Protein AF-A0A7V4WXA2-F1 (afdb_monomer)

Nearest PDB structures (foldseek):
  7dyr-assembly1_A  TM=5.920E-01  e=8.569E+00  Klebsiella pneumoniae

Structure (mmCIF, N/CA/C/O backbone):
data_AF-A0A7V4WXA2-F1
#
_entry.id   AF-A0A7V4WXA2-F1
#
loop_
_atom_site.group_PDB
_atom_site.id
_atom_site.type_symbol
_atom_site.label_atom_id
_atom_site.label_alt_id
_atom_site.label_comp_id
_atom_site.label_asym_id
_atom_site.label_entity_id
_atom_site.label_seq_id
_atom_site.pdbx_PDB_ins_code
_atom_site.Cartn_x
_atom_site.Cartn_y
_atom_site.Cartn_z
_atom_site.occupancy
_atom_site.B_iso_or_equiv
_atom_site.auth_seq_id
_atom_site.auth_comp_id
_atom_site.auth_asym_id
_atom_site.auth_atom_id
_atom_site.pdbx_PDB_model_num
ATOM 1 N N . MET A 1 1 ? -18.365 1.720 3.256 1.00 54.25 1 MET A N 1
ATOM 2 C CA . MET A 1 1 ? -17.296 2.700 3.566 1.00 54.25 1 MET A CA 1
ATOM 3 C C . MET A 1 1 ? -15.920 2.050 3.755 1.00 54.25 1 MET A C 1
ATOM 5 O O . MET A 1 1 ? -15.023 2.416 3.011 1.00 54.25 1 MET A O 1
ATOM 9 N N . LYS A 1 2 ? -15.743 1.034 4.621 1.00 60.91 2 LYS A N 1
ATOM 10 C CA . LYS A 1 2 ? -14.425 0.391 4.869 1.00 60.91 2 LYS A CA 1
ATOM 11 C C . LYS A 1 2 ? -13.695 -0.137 3.614 1.00 60.91 2 LYS A C 1
ATOM 13 O O . LYS A 1 2 ? -12.505 0.100 3.467 1.00 60.91 2 LYS A O 1
ATOM 18 N N . LYS A 1 3 ? -14.400 -0.769 2.662 1.00 61.56 3 LYS A N 1
ATOM 19 C CA . LYS A 1 3 ? -13.788 -1.265 1.407 1.00 61.56 3 LYS A CA 1
ATOM 20 C C . LYS A 1 3 ? -13.237 -0.144 0.516 1.00 61.56 3 LYS A C 1
ATOM 22 O O . LYS A 1 3 ? -12.165 -0.302 -0.046 1.00 61.56 3 LYS A O 1
ATOM 27 N N . LEU A 1 4 ? -13.938 0.989 0.420 1.00 68.38 4 LEU A N 1
ATOM 28 C CA . LEU A 1 4 ? -13.516 2.133 -0.400 1.00 68.38 4 LEU A CA 1
ATOM 29 C C . LEU A 1 4 ? -12.217 2.753 0.138 1.00 68.38 4 LEU A C 1
ATOM 31 O O . LEU A 1 4 ? -11.310 3.050 -0.629 1.00 68.38 4 LEU A O 1
ATOM 35 N N . VAL A 1 5 ? -12.110 2.877 1.464 1.00 67.69 5 VAL A N 1
ATOM 36 C CA . VAL A 1 5 ? -10.903 3.368 2.148 1.00 67.69 5 VAL A CA 1
ATOM 37 C C . VAL A 1 5 ? -9.732 2.407 1.950 1.00 67.69 5 VAL A C 1
ATOM 39 O O . VAL A 1 5 ? -8.610 2.845 1.726 1.00 67.69 5 VAL A O 1
ATOM 42 N N . LEU A 1 6 ? -10.000 1.100 1.960 1.00 66.94 6 LEU A N 1
ATOM 43 C CA . LEU A 1 6 ? -8.988 0.070 1.739 1.00 66.94 6 LEU A CA 1
ATOM 44 C C . LEU A 1 6 ? -8.474 0.081 0.289 1.00 66.94 6 LEU A C 1
ATOM 46 O O . LEU A 1 6 ? -7.268 0.034 0.063 1.00 66.94 6 LEU A O 1
ATOM 50 N N . PHE A 1 7 ? -9.366 0.245 -0.693 1.00 71.38 7 PHE A N 1
ATOM 51 C CA . PHE A 1 7 ? -8.973 0.433 -2.093 1.00 71.38 7 PHE A CA 1
ATOM 52 C C . PHE A 1 7 ? -8.215 1.744 -2.320 1.00 71.38 7 PHE A C 1
ATOM 54 O O . PHE A 1 7 ? -7.243 1.749 -3.068 1.00 71.38 7 PHE A O 1
ATOM 61 N N . ALA A 1 8 ? -8.601 2.834 -1.654 1.00 73.31 8 ALA A N 1
ATOM 62 C CA . ALA A 1 8 ? -7.878 4.101 -1.735 1.00 73.31 8 ALA A CA 1
ATOM 63 C C . ALA A 1 8 ? -6.478 4.001 -1.098 1.00 73.31 8 ALA A C 1
ATOM 65 O O . ALA A 1 8 ? -5.498 4.425 -1.706 1.00 73.31 8 ALA A O 1
ATOM 66 N N . CYS A 1 9 ? -6.365 3.372 0.077 1.00 72.94 9 CYS A N 1
ATOM 67 C CA . CYS A 1 9 ? -5.092 3.189 0.780 1.00 72.94 9 CYS A CA 1
ATOM 68 C C . CYS A 1 9 ? -4.133 2.235 0.073 1.00 72.94 9 CYS A C 1
ATOM 70 O O . CYS A 1 9 ? -2.935 2.346 0.288 1.00 72.94 9 CYS A O 1
ATOM 72 N N . LEU A 1 10 ? -4.616 1.304 -0.750 1.00 74.88 10 LEU A N 1
ATOM 73 C CA . LEU A 1 10 ? -3.744 0.416 -1.524 1.00 74.88 10 LEU A CA 1
ATOM 74 C C . LEU A 1 10 ? -3.476 0.967 -2.927 1.00 74.88 10 LEU A C 1
ATOM 76 O O . LEU A 1 10 ? -2.342 0.942 -3.391 1.00 74.88 10 LEU A O 1
ATOM 80 N N . GLY A 1 11 ? -4.500 1.497 -3.595 1.00 74.69 11 GLY A N 1
ATOM 81 C CA . GLY A 1 11 ? -4.421 1.929 -4.988 1.00 74.69 11 GLY A CA 1
ATOM 82 C C . GLY A 1 11 ? -3.620 3.213 -5.189 1.00 74.69 11 GLY A C 1
ATOM 83 O O . GLY A 1 11 ? -2.776 3.267 -6.078 1.00 74.69 11 GLY A O 1
ATOM 84 N N . ILE A 1 12 ? -3.832 4.235 -4.353 1.00 81.62 12 ILE A N 1
ATOM 85 C CA . ILE A 1 12 ? -3.138 5.527 -4.486 1.00 81.62 12 ILE A CA 1
ATOM 86 C C . ILE A 1 12 ? -1.617 5.368 -4.319 1.00 81.62 12 ILE A C 1
ATOM 88 O O . ILE A 1 12 ? -0.881 5.798 -5.212 1.00 81.62 12 ILE A O 1
ATOM 92 N N . PRO A 1 13 ? -1.105 4.725 -3.249 1.00 80.88 13 PRO A N 1
ATOM 93 C CA . PRO A 1 13 ? 0.334 4.570 -3.099 1.00 80.88 13 PRO A CA 1
ATOM 94 C C . PRO A 1 13 ? 0.922 3.552 -4.080 1.00 80.88 13 PRO A C 1
ATOM 96 O O . PRO A 1 13 ? 2.063 3.736 -4.491 1.00 80.88 13 PRO A O 1
ATOM 99 N N . ALA A 1 14 ? 0.169 2.542 -4.535 1.00 80.75 14 ALA A N 1
ATOM 100 C CA . ALA A 1 14 ? 0.619 1.654 -5.612 1.00 80.75 14 ALA A CA 1
ATOM 101 C C . ALA A 1 14 ? 0.887 2.419 -6.915 1.00 80.75 14 ALA A C 1
ATOM 103 O O . ALA A 1 14 ? 1.927 2.234 -7.541 1.00 80.75 14 ALA A O 1
ATOM 104 N N . VAL A 1 15 ? -0.030 3.307 -7.311 1.00 83.25 15 VAL A N 1
ATOM 105 C CA . VAL A 1 15 ? 0.111 4.108 -8.535 1.00 83.25 15 VAL A CA 1
ATOM 106 C C . VAL A 1 15 ? 1.224 5.144 -8.384 1.00 83.25 15 VAL A C 1
ATOM 108 O O . VAL A 1 15 ? 2.063 5.271 -9.276 1.00 83.25 15 VAL A O 1
ATOM 111 N N . ALA A 1 16 ? 1.289 5.837 -7.243 1.00 85.06 16 ALA A N 1
ATOM 112 C CA . ALA A 1 16 ? 2.359 6.794 -6.962 1.00 85.06 16 ALA A CA 1
ATOM 113 C C . ALA A 1 16 ? 3.738 6.115 -6.958 1.00 85.06 16 ALA A C 1
ATOM 115 O O 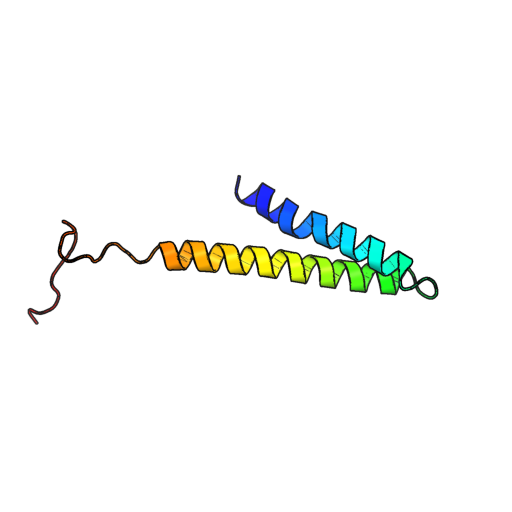. ALA A 1 16 ? 4.673 6.593 -7.601 1.00 85.06 16 ALA A O 1
ATOM 116 N N . GLY A 1 17 ? 3.849 4.959 -6.301 1.00 80.19 17 GLY A N 1
ATOM 117 C CA . GLY A 1 17 ? 5.064 4.155 -6.269 1.00 80.19 17 GLY A CA 1
ATOM 118 C C . GLY A 1 17 ? 5.458 3.647 -7.655 1.00 80.19 17 GLY A C 1
ATOM 119 O O . GLY A 1 17 ? 6.619 3.773 -8.039 1.00 80.19 17 GLY A O 1
ATOM 120 N N . ALA A 1 18 ? 4.505 3.155 -8.452 1.00 83.12 18 ALA A N 1
ATOM 121 C CA . ALA A 1 18 ? 4.759 2.717 -9.825 1.00 83.12 18 ALA A CA 1
ATOM 122 C C . ALA A 1 18 ? 5.303 3.853 -10.702 1.00 83.12 18 ALA A C 1
ATOM 124 O O . ALA A 1 18 ? 6.256 3.655 -11.457 1.00 83.12 18 ALA A O 1
ATOM 125 N N . MET A 1 19 ? 4.723 5.050 -10.576 1.00 83.38 19 MET A N 1
ATOM 126 C CA . MET A 1 19 ? 5.116 6.232 -11.341 1.00 83.38 19 MET A CA 1
ATOM 127 C C . MET A 1 19 ? 6.511 6.728 -10.937 1.00 83.38 19 MET A C 1
ATOM 129 O O . MET A 1 19 ? 7.348 6.984 -11.803 1.00 83.38 19 MET A O 1
ATOM 133 N N . LEU A 1 20 ? 6.803 6.773 -9.634 1.00 80.56 20 LEU A N 1
ATOM 134 C CA . LEU A 1 20 ? 8.135 7.098 -9.115 1.00 80.56 20 LEU A CA 1
ATOM 135 C C . LEU A 1 20 ? 9.184 6.067 -9.547 1.00 80.56 20 LEU A C 1
ATOM 137 O O . LE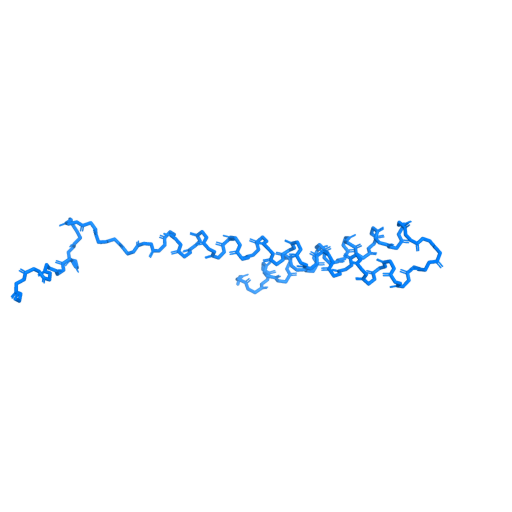U A 1 20 ? 10.278 6.437 -9.968 1.00 80.56 20 LEU A O 1
ATOM 141 N N . GLY A 1 21 ? 8.839 4.779 -9.509 1.00 79.31 21 GLY A N 1
ATOM 142 C CA . GLY A 1 21 ? 9.709 3.690 -9.945 1.00 79.31 21 GLY A CA 1
ATOM 143 C C . GLY A 1 21 ? 10.041 3.743 -11.439 1.00 79.31 21 GLY A C 1
ATOM 144 O O . GLY A 1 21 ? 11.178 3.471 -11.829 1.00 79.31 21 GLY A O 1
ATOM 145 N N . LEU A 1 22 ? 9.083 4.164 -12.268 1.00 81.88 22 LEU A N 1
ATOM 146 C CA . LEU A 1 22 ? 9.268 4.409 -13.702 1.00 81.88 22 LEU A CA 1
ATOM 147 C C . LEU A 1 22 ? 10.270 5.543 -13.966 1.00 81.88 22 LEU A C 1
ATOM 149 O O . LEU A 1 22 ? 11.130 5.424 -14.839 1.00 81.88 22 LEU A O 1
ATOM 153 N N . ILE A 1 23 ? 10.181 6.627 -13.189 1.00 82.38 23 ILE A N 1
ATOM 154 C CA . ILE A 1 23 ? 11.064 7.796 -13.309 1.00 82.38 23 ILE A CA 1
ATOM 155 C C . ILE A 1 23 ? 12.471 7.479 -12.783 1.00 82.38 23 ILE A C 1
ATOM 157 O O . ILE A 1 23 ? 13.461 7.856 -13.412 1.00 82.38 23 ILE A O 1
ATOM 161 N N . ALA A 1 24 ? 12.567 6.763 -11.660 1.00 80.50 24 ALA A N 1
ATOM 162 C CA . ALA A 1 24 ? 13.833 6.416 -11.018 1.00 80.50 24 ALA A CA 1
ATOM 163 C C . ALA A 1 24 ? 14.649 5.391 -11.824 1.00 80.50 24 ALA A C 1
ATOM 165 O O . ALA A 1 24 ? 15.877 5.447 -11.835 1.00 80.50 24 ALA A O 1
ATOM 166 N N . ASN A 1 25 ? 13.984 4.468 -12.528 1.00 76.12 25 ASN A N 1
ATOM 167 C CA . ASN A 1 25 ? 14.633 3.399 -13.290 1.00 76.12 25 ASN A CA 1
ATOM 168 C C . ASN A 1 25 ? 14.364 3.506 -14.800 1.00 76.12 25 ASN A C 1
ATOM 170 O O . ASN A 1 25 ? 13.772 2.619 -15.416 1.00 76.12 25 ASN A O 1
ATOM 174 N N . LYS A 1 26 ? 14.899 4.560 -15.432 1.00 75.00 26 LYS A N 1
ATOM 175 C CA . LYS A 1 26 ? 14.789 4.781 -16.891 1.00 75.00 26 LYS A CA 1
ATOM 176 C C . LYS A 1 26 ? 15.355 3.644 -17.751 1.00 75.00 26 LYS A C 1
ATOM 178 O O . LYS A 1 26 ? 14.892 3.441 -18.867 1.00 75.00 26 LYS A O 1
ATOM 183 N N . LYS A 1 27 ? 16.352 2.903 -17.251 1.00 82.19 27 LYS A N 1
ATOM 184 C CA . LYS A 1 27 ? 17.004 1.802 -17.987 1.00 82.19 27 LYS A CA 1
ATOM 185 C C . LYS A 1 27 ? 16.114 0.557 -18.104 1.00 82.19 27 LYS A C 1
ATOM 187 O O . LYS A 1 27 ? 16.177 -0.148 -19.104 1.00 82.19 27 LYS A O 1
ATOM 192 N N . HIS A 1 28 ? 15.280 0.300 -17.094 1.00 81.94 28 HIS A N 1
ATOM 193 C CA . HIS A 1 28 ? 14.341 -0.824 -17.054 1.00 81.94 28 HIS A CA 1
ATOM 194 C C . HIS A 1 28 ? 13.006 -0.372 -16.443 1.00 81.94 28 HIS A C 1
ATOM 196 O O . HIS A 1 28 ? 12.702 -0.719 -15.297 1.00 81.94 28 HIS A O 1
ATOM 202 N N . PRO A 1 29 ? 12.191 0.377 -17.205 1.00 77.44 29 PRO A N 1
ATOM 203 C CA . PRO A 1 29 ? 11.004 1.052 -16.683 1.00 77.44 29 PRO A CA 1
ATOM 204 C C . PRO A 1 29 ? 9.966 0.082 -16.113 1.00 77.44 29 PRO A C 1
ATOM 206 O O . PRO A 1 29 ? 9.363 0.375 -15.090 1.00 77.44 29 PRO A O 1
ATOM 209 N N . VAL A 1 30 ? 9.814 -1.105 -16.713 1.00 82.38 30 VAL A N 1
ATOM 210 C CA . VAL A 1 30 ? 8.880 -2.148 -16.245 1.00 82.38 30 VAL A CA 1
ATOM 211 C C . VAL A 1 30 ? 9.310 -2.743 -14.900 1.00 82.38 30 VAL A C 1
ATOM 213 O O . VAL A 1 30 ? 8.479 -3.013 -14.040 1.00 82.38 30 VAL A O 1
ATOM 216 N N . LYS A 1 31 ? 10.619 -2.933 -14.687 1.00 81.50 31 LYS A N 1
ATOM 217 C CA . LYS A 1 31 ? 11.137 -3.426 -13.401 1.00 81.50 31 LYS A CA 1
ATOM 218 C C . LYS A 1 31 ? 11.032 -2.346 -12.328 1.00 81.50 31 LYS A C 1
ATOM 220 O O . LYS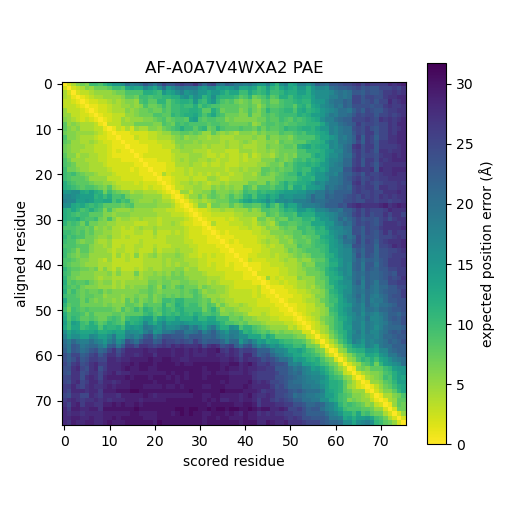 A 1 31 ? 10.649 -2.649 -11.205 1.00 81.50 31 LYS A O 1
ATOM 225 N N . GLY A 1 32 ? 11.334 -1.099 -12.693 1.00 78.75 32 GLY A N 1
ATOM 226 C CA . GLY A 1 32 ? 11.192 0.061 -11.819 1.00 78.75 32 GLY A CA 1
ATOM 227 C C . GLY A 1 32 ? 9.751 0.282 -11.371 1.00 78.75 32 GLY A C 1
ATOM 228 O O . GLY A 1 32 ? 9.504 0.425 -10.177 1.00 78.75 32 GLY A O 1
ATOM 229 N N . SER A 1 33 ? 8.796 0.249 -12.304 1.00 79.50 33 SER A N 1
ATOM 230 C CA . SER A 1 33 ? 7.376 0.416 -11.993 1.00 79.50 33 SER A CA 1
ATOM 231 C C . SER A 1 33 ? 6.825 -0.730 -11.159 1.00 79.50 33 SER A C 1
ATOM 233 O O . SER A 1 33 ? 6.091 -0.467 -10.214 1.00 79.50 33 SER A O 1
ATOM 235 N N . LEU A 1 34 ? 7.212 -1.979 -11.447 1.00 84.81 34 LEU A N 1
ATOM 236 C CA . LEU A 1 34 ? 6.821 -3.124 -10.630 1.00 84.81 34 LEU A CA 1
A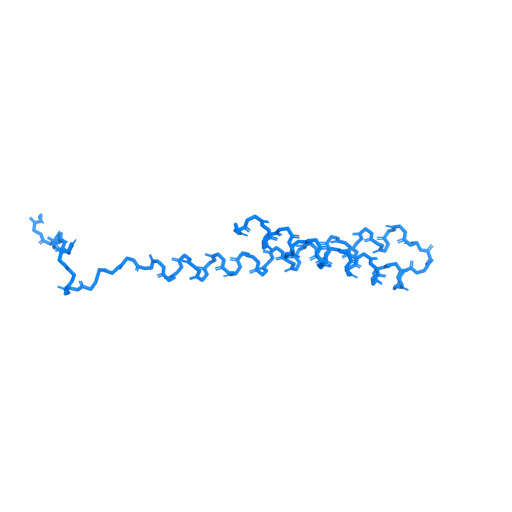TOM 237 C C . LEU A 1 34 ? 7.323 -2.940 -9.196 1.00 84.81 34 LEU A C 1
ATOM 239 O O . LEU A 1 34 ? 6.520 -2.955 -8.275 1.00 84.81 34 LEU A O 1
ATOM 243 N N . LEU A 1 35 ? 8.623 -2.688 -9.011 1.00 84.25 35 LEU A N 1
ATOM 244 C CA . LEU A 1 35 ? 9.221 -2.527 -7.683 1.00 84.25 35 LEU A CA 1
ATOM 245 C C . LEU A 1 35 ? 8.590 -1.364 -6.903 1.00 84.25 35 LEU A C 1
ATOM 247 O O . LEU A 1 35 ? 8.331 -1.481 -5.704 1.00 84.25 35 LEU A O 1
ATOM 251 N N . GLY A 1 36 ? 8.326 -0.258 -7.601 1.00 82.94 36 GLY A N 1
ATOM 252 C CA . GLY A 1 36 ? 7.668 0.922 -7.058 1.00 82.94 36 GLY A CA 1
ATOM 253 C C . GLY A 1 36 ? 6.210 0.662 -6.676 1.00 82.94 36 GLY A C 1
ATOM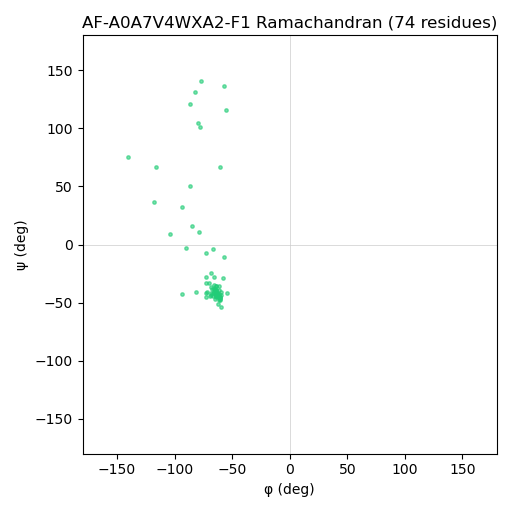 254 O O . GLY A 1 36 ? 5.773 1.072 -5.605 1.00 82.94 36 GLY A O 1
ATOM 255 N N . ALA A 1 37 ? 5.463 -0.074 -7.499 1.00 82.62 37 ALA A N 1
ATOM 256 C CA . ALA A 1 37 ? 4.095 -0.472 -7.184 1.00 82.62 37 ALA A CA 1
ATOM 257 C C . ALA A 1 37 ? 4.061 -1.365 -5.939 1.00 82.62 37 ALA A C 1
ATOM 259 O O . ALA A 1 37 ? 3.263 -1.125 -5.036 1.00 82.62 37 ALA A O 1
ATOM 260 N N . THR A 1 38 ? 4.959 -2.352 -5.851 1.00 81.75 38 THR A N 1
ATOM 261 C CA . THR A 1 38 ? 5.017 -3.272 -4.709 1.00 81.75 38 THR A CA 1
ATOM 262 C C . THR A 1 38 ? 5.358 -2.538 -3.417 1.00 81.75 38 THR A C 1
ATOM 264 O O . THR A 1 38 ? 4.711 -2.761 -2.397 1.00 81.75 38 THR A O 1
ATOM 267 N N . THR A 1 39 ? 6.331 -1.622 -3.450 1.00 82.94 39 THR A N 1
ATOM 268 C CA . THR A 1 39 ? 6.669 -0.792 -2.280 1.00 82.94 39 THR A CA 1
ATOM 269 C C . THR A 1 39 ? 5.533 0.154 -1.898 1.00 82.94 39 THR A C 1
ATOM 271 O O . THR A 1 39 ? 5.244 0.301 -0.712 1.00 82.94 39 THR A O 1
ATOM 274 N N . GLY A 1 40 ? 4.827 0.721 -2.877 1.00 80.81 40 GLY A N 1
ATOM 275 C CA . GLY A 1 40 ? 3.627 1.525 -2.656 1.00 80.81 40 GLY A CA 1
ATOM 276 C C . GLY A 1 40 ? 2.490 0.751 -1.979 1.00 80.81 40 GLY A C 1
ATOM 277 O O . GLY A 1 40 ? 1.932 1.211 -0.984 1.00 80.81 40 GLY A O 1
ATOM 278 N N . VAL A 1 41 ? 2.185 -0.457 -2.463 1.00 83.81 41 VAL A N 1
ATOM 279 C CA . VAL A 1 41 ? 1.184 -1.349 -1.848 1.00 83.81 41 VAL A CA 1
ATOM 280 C C . VAL A 1 41 ? 1.591 -1.723 -0.424 1.00 83.81 41 VAL A C 1
ATOM 282 O O . VAL A 1 41 ? 0.756 -1.668 0.476 1.00 83.81 41 VAL A O 1
ATOM 285 N N . LEU A 1 42 ? 2.864 -2.067 -0.198 1.00 82.44 42 LEU A N 1
ATOM 286 C CA . LEU A 1 42 ? 3.367 -2.416 1.131 1.00 82.44 42 LEU A CA 1
ATOM 287 C C . LEU A 1 42 ? 3.218 -1.250 2.114 1.00 82.44 42 LEU A C 1
ATOM 289 O O . LEU A 1 42 ? 2.670 -1.443 3.200 1.00 82.44 42 LEU A O 1
ATOM 293 N N . ALA A 1 43 ? 3.609 -0.038 1.717 1.00 79.00 43 ALA A N 1
ATOM 294 C CA . ALA A 1 43 ? 3.444 1.157 2.541 1.00 79.00 43 ALA A CA 1
ATOM 295 C C . ALA A 1 43 ? 1.963 1.435 2.859 1.00 79.00 43 ALA A C 1
ATOM 297 O O . ALA A 1 43 ? 1.610 1.657 4.017 1.00 79.00 43 ALA A O 1
ATOM 298 N N . GLY A 1 44 ? 1.079 1.344 1.860 1.00 78.31 44 GLY A N 1
ATOM 299 C CA . GLY A 1 44 ? -0.367 1.490 2.053 1.00 78.31 44 GLY A CA 1
ATOM 300 C C . GLY A 1 44 ? -0.963 0.427 2.981 1.00 78.31 44 GLY A C 1
ATOM 301 O O . GLY A 1 44 ? -1.794 0.729 3.839 1.00 78.31 44 GLY A O 1
ATOM 302 N N . SER A 1 45 ? -0.495 -0.818 2.865 1.00 77.25 45 SER A N 1
ATOM 303 C CA . SER A 1 45 ? -0.940 -1.931 3.708 1.00 77.25 45 SER A CA 1
ATOM 304 C C . SER A 1 45 ? -0.500 -1.780 5.166 1.00 77.25 45 SER A C 1
ATOM 306 O O . SER A 1 45 ? -1.284 -2.079 6.064 1.00 77.25 45 SER A O 1
ATOM 308 N N . ALA A 1 46 ? 0.700 -1.243 5.411 1.00 78.88 46 ALA A N 1
ATOM 309 C CA . ALA A 1 46 ? 1.197 -0.963 6.755 1.00 78.88 46 ALA A CA 1
ATOM 310 C C . ALA A 1 46 ? 0.343 0.098 7.464 1.00 78.88 46 ALA A C 1
ATOM 312 O O . ALA A 1 46 ? 0.027 -0.057 8.640 1.00 78.88 46 ALA A O 1
ATOM 313 N N . VAL A 1 47 ? -0.101 1.131 6.739 1.00 76.81 47 VAL A N 1
ATOM 314 C CA . VAL A 1 47 ? -1.013 2.154 7.277 1.00 76.81 47 VAL A CA 1
ATOM 315 C C . VAL A 1 47 ? -2.365 1.541 7.645 1.00 76.81 47 VAL A C 1
ATOM 317 O O . VAL A 1 47 ? -2.872 1.793 8.734 1.00 76.81 47 VAL A O 1
ATOM 320 N N . VAL A 1 48 ? -2.931 0.692 6.781 1.00 77.44 48 VAL A N 1
ATOM 321 C CA . VAL A 1 48 ? -4.197 -0.009 7.068 1.00 77.44 48 VAL A CA 1
ATOM 322 C C . VAL A 1 48 ? -4.054 -0.957 8.261 1.00 77.44 48 VAL A C 1
ATOM 324 O O . VAL A 1 48 ? -4.945 -1.008 9.107 1.00 77.44 48 VAL A O 1
ATOM 327 N N . ALA A 1 49 ? -2.941 -1.688 8.355 1.00 74.06 49 ALA A N 1
ATOM 328 C CA . ALA A 1 49 ? -2.658 -2.580 9.475 1.00 74.06 49 ALA A CA 1
ATOM 329 C C . ALA A 1 49 ? -2.508 -1.806 10.792 1.00 74.06 49 ALA A C 1
ATOM 331 O O . ALA A 1 49 ? -3.117 -2.196 11.784 1.00 74.06 49 ALA A O 1
ATOM 332 N N . ALA A 1 50 ? -1.782 -0.685 10.789 1.00 74.06 50 ALA A N 1
ATOM 333 C CA . ALA A 1 50 ? -1.644 0.186 11.953 1.00 74.06 50 ALA A CA 1
ATOM 334 C C . ALA A 1 50 ? -2.999 0.760 12.392 1.00 74.06 50 ALA A C 1
ATOM 336 O O . ALA A 1 50 ? -3.318 0.751 13.577 1.00 74.06 50 ALA A O 1
ATOM 337 N N . TYR A 1 51 ? -3.834 1.188 11.440 1.00 68.81 51 TYR A N 1
ATOM 338 C CA . TYR A 1 51 ? -5.171 1.699 11.740 1.00 68.81 51 TYR A CA 1
ATOM 339 C C . TYR A 1 51 ? -6.077 0.620 12.346 1.00 68.81 51 TYR A C 1
ATOM 341 O O . TYR A 1 51 ? -6.755 0.874 13.336 1.00 68.81 51 TYR A O 1
ATOM 349 N N . ASN A 1 52 ? -6.052 -0.600 11.797 1.00 70.06 52 ASN A N 1
ATOM 350 C CA . ASN A 1 52 ? -6.783 -1.741 12.357 1.00 70.06 52 ASN A CA 1
ATOM 351 C C . ASN A 1 52 ? -6.267 -2.135 13.747 1.00 70.06 52 ASN A C 1
ATOM 353 O O . ASN A 1 52 ? -7.066 -2.539 14.590 1.00 70.06 52 ASN A O 1
ATOM 357 N N . LEU A 1 53 ? -4.957 -2.034 13.992 1.00 67.69 53 LEU A N 1
ATOM 358 C CA . LEU A 1 53 ? -4.369 -2.319 15.299 1.00 67.69 53 LEU A CA 1
ATOM 359 C C . LEU A 1 53 ? -4.866 -1.311 16.341 1.00 67.69 53 LEU A C 1
ATOM 361 O O . LEU A 1 53 ? -5.366 -1.724 17.378 1.00 67.69 53 LEU A O 1
ATOM 365 N N . ILE A 1 54 ? -4.851 -0.014 16.014 1.00 66.38 54 ILE A N 1
ATOM 366 C CA . ILE A 1 54 ? -5.382 1.051 16.879 1.00 66.38 54 ILE A CA 1
ATOM 367 C C . ILE A 1 54 ? -6.895 0.881 17.093 1.00 66.38 54 ILE A C 1
ATOM 369 O O . ILE A 1 54 ? -7.380 1.030 18.210 1.00 66.38 54 ILE A O 1
ATOM 373 N N . GLU A 1 55 ? -7.662 0.530 16.054 1.00 61.16 55 GLU A N 1
ATOM 374 C CA . GLU A 1 55 ? -9.108 0.265 16.173 1.00 61.16 55 GLU A CA 1
ATOM 375 C C . GLU A 1 55 ? -9.388 -0.982 17.041 1.00 61.16 55 GLU A C 1
ATOM 377 O O . GLU A 1 55 ? -10.429 -1.060 17.694 1.00 61.16 55 GLU A O 1
ATOM 382 N N . THR A 1 56 ? -8.459 -1.943 17.083 1.00 60.84 56 THR A N 1
ATOM 383 C CA . THR A 1 56 ? -8.539 -3.149 17.924 1.00 60.84 56 THR A CA 1
ATOM 384 C C . THR A 1 56 ? -8.106 -2.871 19.363 1.00 60.84 56 THR A C 1
ATOM 386 O O . THR A 1 56 ? -8.782 -3.318 20.284 1.00 60.84 56 THR A O 1
ATOM 389 N N . GLU A 1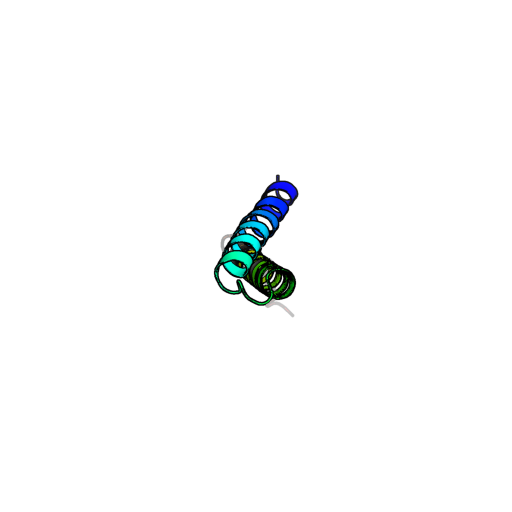 57 ? -7.050 -2.086 19.583 1.00 57.72 57 GLU A N 1
ATOM 390 C CA . GLU A 1 57 ? -6.647 -1.636 20.920 1.00 57.72 57 GLU A CA 1
ATOM 391 C C . GLU A 1 57 ? -7.690 -0.703 21.538 1.00 57.72 57 GLU A C 1
ATOM 393 O O . GLU A 1 57 ? -7.964 -0.797 22.724 1.00 57.72 57 GLU A O 1
ATOM 398 N N . ASN A 1 58 ? -8.374 0.132 20.754 1.00 53.62 58 ASN A N 1
ATOM 399 C CA . ASN A 1 58 ? -9.468 0.963 21.269 1.00 53.62 58 ASN A CA 1
ATOM 400 C C . ASN A 1 58 ? -10.749 0.154 21.578 1.00 53.62 58 ASN A C 1
ATOM 402 O O . ASN A 1 58 ? -11.701 0.673 22.157 1.00 53.62 58 ASN A O 1
ATOM 406 N N . LYS A 1 59 ? -10.776 -1.135 21.213 1.00 49.97 59 LYS A N 1
ATOM 407 C CA . LYS A 1 59 ? -11.742 -2.125 21.701 1.00 49.97 59 LYS A CA 1
ATOM 408 C C . LYS A 1 59 ? -11.207 -2.889 22.915 1.00 49.97 59 LYS A C 1
ATOM 410 O O . LYS A 1 59 ? -11.574 -4.051 23.090 1.00 49.97 59 LYS A O 1
ATOM 415 N N . VAL A 1 60 ? -10.394 -2.279 23.786 1.00 53.66 60 VAL A N 1
ATOM 416 C CA . VAL A 1 60 ? -10.322 -2.793 25.161 1.00 53.66 60 VAL A CA 1
ATOM 417 C C . VAL A 1 60 ? -11.763 -2.782 25.681 1.00 53.66 60 VAL A C 1
ATOM 419 O O . VAL A 1 60 ? -12.382 -1.712 25.720 1.00 53.66 60 VAL A O 1
ATOM 422 N N . PRO A 1 61 ? -12.361 -3.945 25.991 1.00 52.31 61 PRO A N 1
ATOM 423 C CA . PRO A 1 61 ? -13.710 -3.964 26.515 1.00 52.31 61 PRO A CA 1
ATOM 424 C C . PRO A 1 61 ? -13.705 -3.110 27.780 1.00 52.31 61 PRO A C 1
ATOM 426 O O . PRO A 1 61 ? -12.763 -3.184 28.567 1.00 52.31 61 PRO A O 1
ATOM 429 N N . TYR A 1 62 ? -14.724 -2.267 27.941 1.00 48.94 62 TYR A N 1
ATOM 430 C CA . TYR A 1 62 ? -14.992 -1.479 29.145 1.00 48.94 62 TYR A CA 1
ATOM 431 C C . TYR A 1 62 ? -15.216 -2.431 30.349 1.00 48.94 62 TYR A C 1
ATOM 433 O O . TYR A 1 62 ? -16.307 -2.524 30.899 1.00 48.94 62 TYR A O 1
ATOM 441 N N . TYR A 1 63 ? -14.180 -3.151 30.781 1.00 51.44 63 TYR A N 1
ATOM 442 C CA . TYR A 1 63 ? -14.066 -3.827 32.071 1.00 51.44 63 TYR A CA 1
ATOM 443 C C . TYR A 1 63 ? -13.519 -2.815 33.078 1.00 51.44 63 TYR A C 1
ATOM 445 O O . TYR A 1 63 ? -12.534 -3.036 33.776 1.00 51.44 63 TYR A O 1
ATOM 453 N N . SER A 1 64 ? -14.153 -1.647 33.128 1.00 53.44 64 SER A N 1
ATOM 454 C CA . SER A 1 64 ? -14.058 -0.817 34.317 1.00 53.44 64 SER A CA 1
ATOM 455 C C . SER A 1 64 ? -14.980 -1.438 35.360 1.00 53.44 64 SER A C 1
ATOM 457 O O . SER A 1 64 ? -16.087 -1.857 35.016 1.00 53.44 64 SER A O 1
ATOM 459 N N . LYS A 1 65 ? -14.565 -1.467 36.631 1.00 54.53 65 LYS A N 1
ATOM 460 C CA . LYS A 1 65 ? -15.396 -1.957 37.750 1.00 54.53 65 LYS A CA 1
ATOM 461 C C . LYS A 1 65 ? -16.742 -1.222 37.888 1.00 54.53 65 LYS A C 1
ATOM 463 O O . LYS A 1 65 ? -17.600 -1.648 38.648 1.00 54.53 65 LYS A O 1
ATOM 468 N N . SER A 1 66 ? -16.921 -0.122 37.159 1.00 56.31 66 SER A N 1
ATOM 469 C CA . SER A 1 66 ? -18.152 0.667 37.082 1.00 56.31 66 SER A CA 1
ATOM 470 C C . SER A 1 66 ? -19.114 0.224 35.967 1.00 56.31 66 SER A C 1
ATOM 472 O O . SER A 1 66 ? -20.170 0.832 35.807 1.00 56.31 66 SER A O 1
ATOM 474 N N . SER A 1 67 ? -18.744 -0.762 35.144 1.00 51.91 67 SER A N 1
ATOM 475 C CA . SER A 1 67 ? -19.569 -1.236 34.031 1.00 51.91 67 SER A CA 1
ATOM 476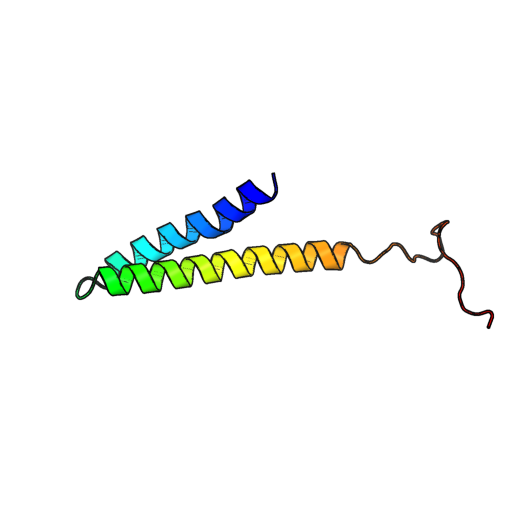 C C . SER A 1 67 ? -20.627 -2.229 34.527 1.00 51.91 67 SER A C 1
ATOM 478 O O . SER A 1 67 ? -20.272 -3.185 35.214 1.00 51.91 67 SER A O 1
ATOM 480 N N . PRO A 1 68 ? -21.913 -2.074 34.157 1.00 58.03 68 PRO A N 1
ATOM 481 C CA . PRO A 1 68 ? -22.991 -2.973 34.586 1.00 58.03 68 PRO A CA 1
ATOM 482 C C . PRO A 1 68 ? -22.886 -4.405 34.026 1.00 58.03 68 PRO A C 1
ATOM 484 O O . PRO A 1 68 ? -23.700 -5.250 34.377 1.00 58.03 68 PRO A O 1
ATOM 487 N N . LEU A 1 69 ? -21.899 -4.679 33.164 1.00 55.34 69 LEU A N 1
ATOM 488 C CA . LEU A 1 69 ? -21.578 -6.006 32.621 1.00 55.34 69 LEU A CA 1
ATOM 489 C C . LEU A 1 69 ? -20.324 -6.632 33.270 1.00 55.34 69 LEU A C 1
ATOM 491 O O . LEU A 1 69 ? -19.802 -7.623 32.765 1.00 55.34 69 LEU A O 1
ATOM 495 N N . TYR A 1 70 ? -19.793 -6.035 34.343 1.00 55.66 70 TYR A N 1
ATOM 496 C CA . TYR A 1 70 ? -18.634 -6.562 35.062 1.00 55.66 70 TYR A CA 1
ATOM 497 C C . TYR A 1 70 ? -19.061 -7.730 35.965 1.00 55.66 70 TYR A C 1
ATOM 499 O O . TYR A 1 70 ? -19.608 -7.519 37.045 1.00 55.66 70 TYR A O 1
ATOM 507 N N . GLU A 1 71 ? -18.809 -8.964 35.530 1.00 58.41 71 GLU A N 1
ATOM 508 C CA . GLU A 1 71 ? -18.88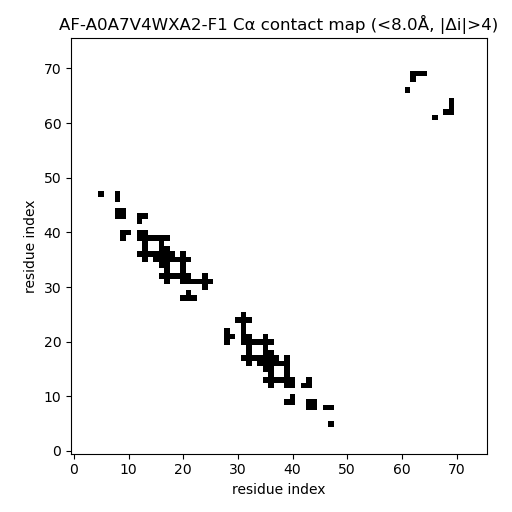6 -10.151 36.388 1.00 58.41 71 GLU A CA 1
ATOM 509 C C . GLU A 1 71 ? -17.540 -10.347 37.098 1.00 58.41 71 GLU A C 1
ATOM 511 O O . GLU A 1 71 ? -16.490 -10.452 36.459 1.00 58.41 71 GLU A O 1
ATOM 516 N N . ASP A 1 72 ? -17.555 -10.347 38.432 1.00 55.84 72 ASP A N 1
ATOM 517 C CA . ASP A 1 72 ? -16.364 -10.570 39.248 1.00 55.84 72 ASP A CA 1
ATOM 518 C C . ASP A 1 72 ? -16.074 -12.079 39.315 1.00 55.84 72 ASP A C 1
ATOM 520 O O . ASP A 1 72 ? -16.770 -12.833 39.991 1.00 55.84 72 ASP A O 1
ATOM 524 N N . ILE A 1 73 ? -15.062 -12.530 38.571 1.00 58.00 73 ILE A N 1
ATOM 525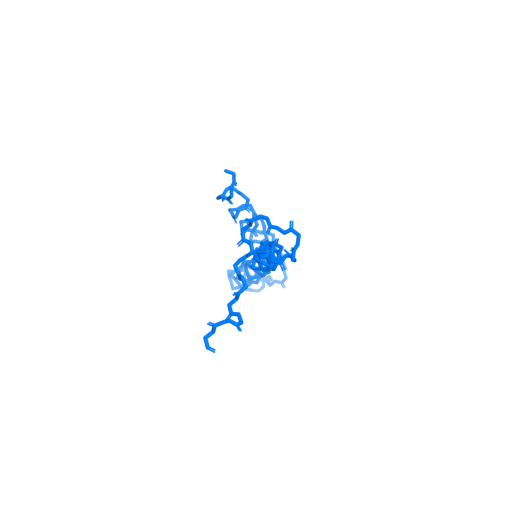 C CA . ILE A 1 73 ? -14.700 -13.954 38.425 1.00 58.00 73 ILE A CA 1
ATOM 526 C C . ILE A 1 73 ? -13.896 -14.460 39.651 1.00 58.00 73 ILE A C 1
ATOM 528 O O . ILE A 1 73 ? -13.331 -15.547 39.629 1.00 58.00 73 ILE A O 1
ATOM 532 N N . SER A 1 74 ? -13.810 -13.695 40.748 1.00 58.75 74 SER A N 1
ATOM 533 C CA . SER A 1 74 ? -12.989 -14.051 41.920 1.00 58.75 74 SER A CA 1
ATOM 534 C C . SER A 1 74 ? -13.655 -14.984 42.949 1.00 58.75 74 SER A C 1
ATOM 536 O O . SER A 1 74 ? -13.148 -15.113 44.061 1.00 58.75 74 SER A O 1
ATOM 538 N N . SER A 1 75 ? -14.754 -15.667 42.606 1.00 51.19 75 SER A N 1
ATOM 539 C CA . SER A 1 75 ? -15.497 -16.556 43.521 1.00 51.19 75 SER A CA 1
ATOM 540 C C . SER A 1 75 ? -15.547 -18.039 43.109 1.00 51.19 75 SER A C 1
ATOM 542 O O . SER A 1 75 ? -16.555 -18.705 43.352 1.00 51.19 75 SER A O 1
ATOM 544 N N . PHE A 1 76 ? -14.460 -18.571 42.538 1.00 44.00 76 PHE A N 1
ATOM 545 C CA . PHE A 1 76 ? -14.222 -20.023 42.457 1.00 44.00 76 PHE A CA 1
ATOM 546 C C . PHE A 1 76 ? -13.139 -20.471 43.437 1.00 44.00 76 PHE A C 1
ATOM 548 O O . PHE A 1 76 ? -12.079 -19.807 43.485 1.00 44.00 76 PHE A O 1
#

Sequence (76 aa):
MKKLVLFACLGIPAVAGAMLGLIANKKHPVKGSLLGATTGVLAGSAVVAAYNLIETENKVPYYSKSSPLYEDISSF

Radius of gyration: 21.46 Å; Cα contacts (8 Å, |Δi|>4): 71; chains: 1; bounding box: 40×28×62 Å

Solvent-accessible surface area (backbone atoms only — not comparable to full-atom values): 4164 Å² total; per-residue (Å²): 110,71,66,60,54,50,50,48,40,32,49,53,35,18,53,52,23,19,54,50,16,31,69,74,26,71,92,46,38,71,60,21,18,50,55,18,22,53,51,15,31,50,55,24,47,51,53,53,50,51,51,52,48,53,60,51,60,72,56,60,73,78,75,44,94,86,34,97,82,60,77,81,81,84,83,122

Secondary structure (DSSP, 8-state):
-HHHHHHHHHHHHHHHHHHHHHHHTTTSHHHHHHHHHHHHHHHHHHHHHHHHHHHHHTT-----TTSTT-------

pLDDT: mean 70.54, std 11.86, range [44.0, 85.06]

Foldseek 3Di:
DVVVLLCCLQVVLLQVQLVVLLVVCVVCSVVRSVVRSVVSNVRSVVVVVVVVVVVVVVPPPPCDVPDPPNDDPPPD

Mean predicted aligned error: 13.29 Å